Protein AF-A0A1B7JZC3-F1 (afdb_monomer)

Radius of gyration: 10.71 Å; Cα contacts (8 Å, |Δi|>4): 107; chains: 1; bounding box: 25×23×28 Å

Secondary structure (DSSP, 8-state):
-PPPEEE-TT--B-TTT-PBEEEPEETTEEPEEEETTEEEEEEEETTT--EEEEE--

Nearest PDB structures (foldseek):
  5w0o-assembly2_B  TM=6.965E-01  e=3.040E+00  Homo sapiens
  5wu5-assembly5_A  TM=6.021E-01  e=2.370E+00  Homo sapiens
  5w0n-assembly1_A  TM=5.502E-01  e=1.966E+00  Homo sapiens
  6l8k-assembly1_A  TM=6.509E-01  e=5.002E+00  Arabidopsis thaliana

Structure (mmCIF, N/CA/C/O backbone):
data_AF-A0A1B7JZC3-F1
#
_entry.id   AF-A0A1B7JZC3-F1
#
loop_
_atom_site.group_PDB
_atom_site.id
_atom_site.type_symbol
_atom_site.label_atom_id
_atom_site.label_alt_id
_atom_site.label_comp_id
_atom_site.label_asym_id
_atom_site.label_entity_id
_atom_site.label_seq_id
_atom_site.pdbx_PDB_ins_code
_atom_site.Cartn_x
_atom_site.Cartn_y
_atom_site.Cartn_z
_atom_site.occupancy
_atom_site.B_iso_or_equiv
_atom_site.auth_seq_id
_atom_site.auth_comp_id
_atom_site.auth_asym_id
_atom_site.auth_atom_id
_atom_site.pdbx_PDB_model_num
ATOM 1 N N . MET A 1 1 ? -8.388 15.008 2.654 1.00 46.72 1 MET A N 1
ATOM 2 C CA . MET A 1 1 ? -7.516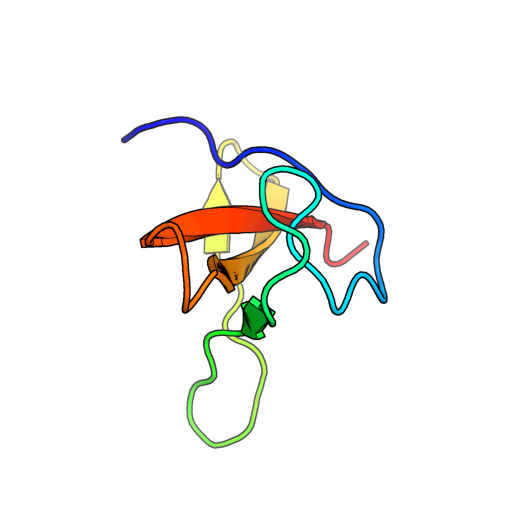 13.933 2.128 1.00 46.72 1 MET A CA 1
ATOM 3 C C . MET A 1 1 ? -8.404 12.810 1.610 1.00 46.72 1 MET A C 1
ATOM 5 O O . MET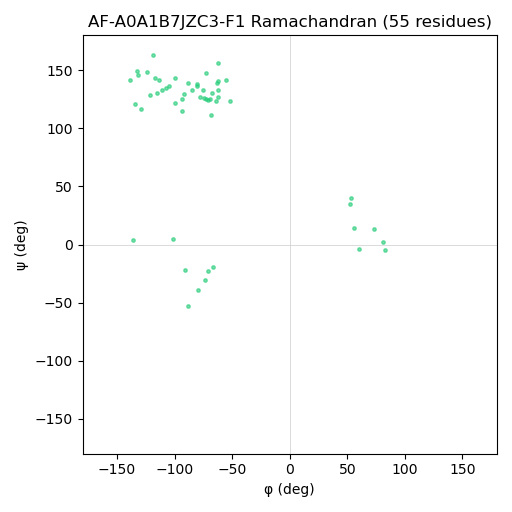 A 1 1 ? -9.310 12.395 2.321 1.00 46.72 1 MET A O 1
ATOM 9 N N . THR A 1 2 ? -8.232 12.392 0.358 1.00 53.84 2 THR A N 1
ATOM 10 C CA . THR A 1 2 ? -9.041 11.341 -0.281 1.00 53.84 2 THR A CA 1
ATOM 11 C C . THR A 1 2 ? -8.820 10.017 0.451 1.00 53.84 2 THR A C 1
ATOM 13 O O . THR A 1 2 ? -7.676 9.595 0.590 1.00 53.84 2 THR A O 1
ATOM 16 N N . LYS A 1 3 ? -9.891 9.378 0.944 1.00 55.78 3 LYS A N 1
ATOM 17 C CA . LYS A 1 3 ? -9.805 8.097 1.667 1.00 55.78 3 LYS A CA 1
ATOM 18 C C . LYS A 1 3 ? -9.004 7.080 0.833 1.00 55.78 3 LYS A C 1
ATOM 20 O O . LYS A 1 3 ? -9.380 6.848 -0.322 1.00 55.78 3 LYS A O 1
ATOM 25 N N . PRO A 1 4 ? -7.917 6.491 1.364 1.00 62.59 4 PRO A N 1
ATOM 26 C CA . PRO A 1 4 ? -7.146 5.502 0.628 1.00 62.59 4 PRO A CA 1
ATOM 27 C C . PRO A 1 4 ? -8.038 4.298 0.332 1.00 62.59 4 PRO A C 1
ATOM 29 O O . PRO A 1 4 ? -8.758 3.801 1.198 1.00 62.59 4 PRO A O 1
ATOM 32 N N . ARG A 1 5 ? -8.019 3.837 -0.918 1.00 77.38 5 ARG A N 1
ATOM 33 C CA . ARG A 1 5 ? -8.732 2.617 -1.296 1.00 77.38 5 ARG A CA 1
ATOM 34 C C . ARG A 1 5 ? -7.966 1.429 -0.724 1.00 77.38 5 ARG A C 1
ATOM 36 O O . ARG A 1 5 ? -6.765 1.308 -0.962 1.00 77.38 5 ARG A O 1
ATOM 43 N N . TYR A 1 6 ? -8.649 0.588 0.045 1.00 84.31 6 TYR A N 1
ATOM 44 C CA . TYR A 1 6 ? -8.010 -0.511 0.764 1.00 84.31 6 TYR A CA 1
ATOM 45 C C . TYR A 1 6 ? -7.759 -1.722 -0.147 1.00 84.31 6 TYR A C 1
ATOM 47 O O . TYR A 1 6 ? -8.632 -2.114 -0.920 1.00 84.31 6 TYR A O 1
ATOM 55 N N . LEU A 1 7 ? -6.577 -2.324 -0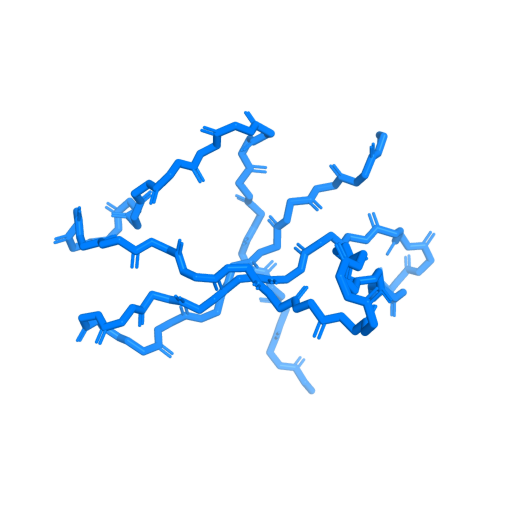.029 1.00 85.94 7 LEU A N 1
ATOM 56 C CA . LEU A 1 7 ? -6.159 -3.560 -0.689 1.00 85.94 7 LEU A CA 1
ATOM 57 C C . LEU A 1 7 ? -5.834 -4.643 0.345 1.00 85.94 7 LEU A C 1
ATOM 59 O O . LEU A 1 7 ? -5.623 -4.360 1.526 1.00 85.94 7 LEU A O 1
ATOM 63 N N . LYS A 1 8 ? -5.776 -5.896 -0.118 1.00 83.75 8 LYS A N 1
ATOM 64 C CA . LYS A 1 8 ? -5.288 -7.020 0.688 1.00 83.75 8 LYS A CA 1
ATOM 65 C C . LYS A 1 8 ? -3.767 -6.938 0.843 1.00 83.75 8 LYS A C 1
ATOM 67 O O . LYS A 1 8 ? -3.073 -6.503 -0.080 1.00 83.75 8 LYS A O 1
ATOM 72 N N . ALA A 1 9 ? -3.252 -7.398 1.981 1.00 80.81 9 ALA A N 1
ATOM 73 C CA . ALA A 1 9 ? -1.814 -7.564 2.172 1.00 80.81 9 ALA A CA 1
ATOM 74 C C . ALA A 1 9 ? -1.214 -8.465 1.077 1.00 80.81 9 ALA A C 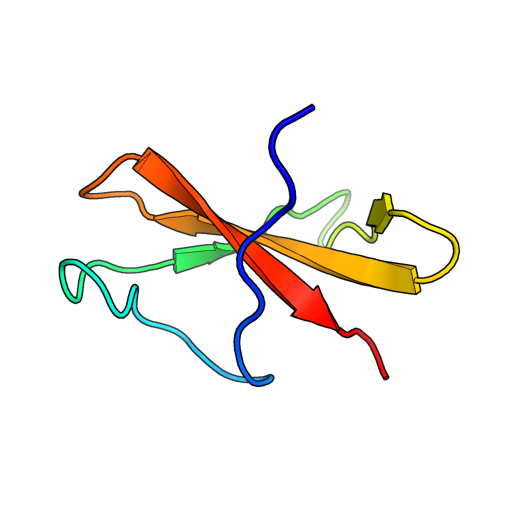1
ATOM 76 O O . ALA A 1 9 ? -1.863 -9.406 0.622 1.00 80.81 9 ALA A O 1
ATOM 77 N N . GLY A 1 10 ? -0.007 -8.132 0.613 1.00 79.81 10 GLY A N 1
ATOM 78 C CA . GLY A 1 10 ? 0.662 -8.836 -0.489 1.00 79.81 10 GLY A CA 1
ATOM 79 C C . GLY A 1 10 ? 0.209 -8.433 -1.898 1.00 79.81 10 GLY A C 1
ATOM 80 O O . GLY A 1 10 ? 0.701 -8.989 -2.876 1.00 79.81 10 GLY A O 1
ATOM 81 N N . THR A 1 11 ? -0.700 -7.461 -2.045 1.00 85.62 11 THR A N 1
ATOM 82 C CA . THR A 1 11 ? -1.095 -6.977 -3.378 1.00 85.62 11 THR A CA 1
ATOM 83 C C . THR A 1 11 ? 0.065 -6.222 -4.035 1.00 85.62 11 THR A C 1
ATOM 85 O O . THR A 1 11 ? 0.409 -5.127 -3.607 1.00 85.62 11 THR A O 1
ATOM 88 N N . ALA A 1 12 ? 0.648 -6.773 -5.100 1.00 85.81 12 ALA A N 1
ATOM 89 C CA . ALA A 1 12 ? 1.738 -6.129 -5.843 1.00 85.81 12 ALA A CA 1
ATOM 90 C C . ALA A 1 12 ? 1.250 -5.251 -7.014 1.00 85.81 12 ALA A C 1
ATOM 92 O O . ALA A 1 12 ? 1.953 -4.343 -7.456 1.00 85.81 12 ALA A O 1
ATOM 93 N N . ASN A 1 13 ? 0.036 -5.497 -7.517 1.00 90.31 13 ASN A N 1
ATOM 94 C CA . ASN A 1 13 ? -0.489 -4.861 -8.725 1.00 90.31 13 ASN A CA 1
ATOM 95 C C . ASN A 1 13 ? -1.725 -4.010 -8.439 1.00 90.31 13 ASN A C 1
ATOM 97 O O . ASN A 1 13 ? -2.603 -4.370 -7.656 1.00 90.31 13 ASN A O 1
ATOM 101 N N . CYS A 1 14 ? -1.838 -2.885 -9.138 1.00 89.50 14 CYS A N 1
ATOM 102 C CA . CYS A 1 14 ? -2.993 -2.013 -9.045 1.00 89.50 14 CYS A CA 1
ATOM 103 C C . CYS A 1 14 ? -4.228 -2.690 -9.662 1.00 89.50 14 CYS A C 1
ATOM 105 O O . CYS A 1 14 ? -4.213 -2.996 -10.854 1.00 89.50 14 CYS A O 1
ATOM 107 N N . PRO A 1 15 ? -5.352 -2.823 -8.940 1.00 88.31 15 PRO A N 1
ATOM 108 C CA . PRO A 1 15 ? -6.552 -3.467 -9.482 1.00 88.31 15 PRO A CA 1
ATOM 109 C C . PRO A 1 15 ? -7.197 -2.677 -10.632 1.00 88.31 15 PRO A C 1
ATOM 111 O O . PRO A 1 15 ? -7.962 -3.235 -11.408 1.00 88.31 15 PRO A O 1
ATOM 114 N N . LYS A 1 16 ? -6.891 -1.378 -10.761 1.00 88.06 16 LYS A N 1
ATOM 115 C CA . LYS A 1 16 ? -7.462 -0.514 -11.805 1.00 88.06 16 LYS A CA 1
ATOM 116 C C . LYS A 1 16 ? -6.780 -0.681 -13.163 1.00 88.06 16 LYS A 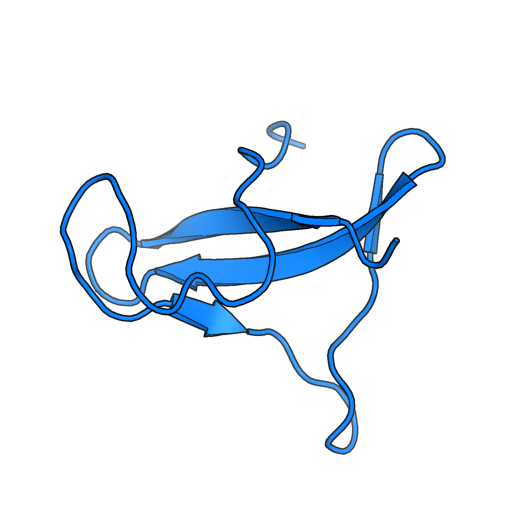C 1
ATOM 118 O O . LYS A 1 16 ? -7.442 -0.584 -14.186 1.00 88.06 16 LYS A O 1
ATOM 123 N N . CYS A 1 17 ? -5.460 -0.846 -13.179 1.00 89.75 17 CYS A N 1
ATOM 124 C CA . CYS A 1 17 ? -4.671 -0.805 -14.419 1.00 89.75 17 CYS A CA 1
ATOM 125 C C . CYS A 1 17 ? -3.614 -1.909 -14.523 1.00 89.75 17 CYS A C 1
ATOM 127 O O . CYS A 1 17 ? -2.839 -1.909 -15.469 1.00 89.75 17 CYS A O 1
ATOM 129 N N . LYS A 1 18 ? -3.565 -2.828 -13.551 1.00 90.50 18 LYS A N 1
ATOM 130 C CA . LYS A 1 18 ? -2.592 -3.926 -13.415 1.00 90.50 18 LYS A CA 1
ATOM 131 C C . LYS A 1 18 ? -1.118 -3.507 -13.282 1.00 90.50 18 LYS A C 1
ATOM 133 O O . LYS A 1 18 ? -0.284 -4.364 -13.005 1.00 90.50 18 LYS A O 1
ATOM 138 N N . GLY A 1 19 ? -0.803 -2.215 -13.376 1.00 91.00 19 GLY A N 1
ATOM 139 C CA . GLY A 1 19 ? 0.542 -1.688 -13.149 1.00 91.00 19 GLY A CA 1
ATOM 140 C C . GLY A 1 19 ? 1.051 -1.911 -11.724 1.00 91.00 19 GLY A C 1
ATOM 141 O O . GLY A 1 19 ? 0.262 -2.053 -10.786 1.00 91.00 19 GLY A O 1
ATOM 142 N N . SER A 1 20 ? 2.371 -1.919 -11.562 1.00 91.31 20 SER A N 1
ATOM 143 C CA . SER A 1 20 ? 3.038 -2.160 -10.280 1.00 91.31 20 SER A CA 1
ATOM 144 C C . SER A 1 20 ? 2.691 -1.098 -9.231 1.00 91.31 20 SER A C 1
ATOM 146 O O . SER A 1 20 ? 2.556 0.095 -9.542 1.00 91.31 20 SER A O 1
ATOM 148 N N . LEU A 1 21 ? 2.518 -1.549 -7.989 1.00 90.69 21 LEU A N 1
ATOM 149 C CA . LEU A 1 21 ? 2.397 -0.703 -6.807 1.00 90.69 21 LEU A CA 1
ATOM 150 C C . LEU A 1 21 ? 3.773 -0.538 -6.168 1.00 90.69 21 LEU A C 1
ATOM 152 O O . LEU A 1 21 ? 4.413 -1.526 -5.822 1.00 90.69 21 LEU A O 1
ATOM 156 N N . GLU A 1 22 ? 4.186 0.708 -5.974 1.00 91.25 22 GLU A N 1
ATOM 157 C CA . GLU A 1 22 ? 5.351 1.033 -5.160 1.00 91.25 22 GLU A CA 1
ATOM 158 C C . GLU A 1 22 ? 4.903 1.475 -3.776 1.00 91.25 22 GLU A C 1
ATOM 160 O O . GLU A 1 22 ? 4.116 2.414 -3.632 1.00 91.25 22 GLU A O 1
ATOM 165 N N . TRP A 1 23 ? 5.383 0.758 -2.764 1.00 88.69 23 TRP A N 1
ATOM 166 C CA . TRP A 1 23 ? 5.081 1.014 -1.363 1.00 88.69 23 TRP A CA 1
ATOM 167 C C . TRP A 1 23 ? 6.021 2.078 -0.823 1.00 88.69 23 TRP A C 1
ATOM 169 O O . TRP A 1 23 ? 7.230 2.009 -1.032 1.00 88.69 23 TRP A O 1
ATOM 179 N N . GLU A 1 24 ? 5.473 3.059 -0.115 1.00 89.19 24 GLU A N 1
ATOM 180 C CA . GLU A 1 24 ? 6.299 4.092 0.492 1.00 89.19 24 GLU A CA 1
ATOM 181 C C . GLU A 1 24 ? 7.160 3.500 1.604 1.00 89.19 24 GLU A C 1
ATOM 183 O O . GLU A 1 24 ? 6.669 2.806 2.498 1.00 89.19 24 GLU A O 1
ATOM 188 N N . GLN A 1 25 ? 8.453 3.805 1.554 1.00 90.81 25 GLN A N 1
ATOM 189 C CA . GLN A 1 25 ? 9.439 3.347 2.521 1.00 90.81 25 GLN A CA 1
ATOM 190 C C . GLN A 1 25 ? 10.172 4.534 3.146 1.00 90.81 25 GLN A C 1
ATOM 192 O O . GLN A 1 25 ? 10.384 5.568 2.513 1.00 90.81 25 GLN A O 1
ATOM 197 N N . HIS A 1 26 ? 10.568 4.380 4.404 1.00 86.06 26 HIS A N 1
ATOM 198 C CA . HIS A 1 26 ? 11.385 5.327 5.143 1.00 86.06 26 HIS A CA 1
ATOM 199 C C . HIS A 1 26 ? 12.488 4.552 5.867 1.00 86.06 26 HIS A C 1
ATOM 201 O O . HIS A 1 26 ? 12.197 3.633 6.629 1.00 86.06 26 HIS A O 1
ATOM 207 N N . PHE A 1 27 ? 13.753 4.869 5.573 1.00 86.88 27 PHE A N 1
ATOM 208 C CA . PHE A 1 27 ? 14.927 4.141 6.084 1.00 86.88 27 PHE A CA 1
ATOM 209 C C . PHE A 1 27 ? 14.887 2.614 5.851 1.00 86.88 27 PHE A C 1
ATOM 211 O O . PHE A 1 27 ? 15.338 1.841 6.689 1.00 86.88 27 PHE A O 1
ATOM 218 N N . GLY A 1 28 ? 14.326 2.166 4.722 1.00 84.62 28 GLY A N 1
ATOM 219 C CA . GLY A 1 28 ? 14.196 0.739 4.388 1.00 84.62 28 GLY A CA 1
ATOM 220 C C . GLY A 1 28 ? 12.991 0.031 5.023 1.00 84.62 28 GLY A C 1
ATOM 221 O O . GLY A 1 28 ? 12.714 -1.117 4.687 1.00 84.62 28 GLY A O 1
ATOM 222 N N . PHE A 1 29 ? 12.227 0.713 5.879 1.00 85.19 29 PHE A N 1
ATOM 223 C CA . PHE A 1 29 ? 10.996 0.189 6.470 1.00 85.19 29 PHE A CA 1
ATOM 224 C C . PHE A 1 29 ? 9.771 0.721 5.731 1.00 85.19 29 PHE A C 1
ATOM 226 O O . PHE A 1 29 ? 9.749 1.878 5.317 1.00 85.19 29 PHE A O 1
ATOM 233 N N . MET A 1 30 ? 8.724 -0.097 5.577 1.00 85.69 30 MET A N 1
ATOM 234 C CA . MET A 1 30 ? 7.458 0.385 5.016 1.00 85.69 30 MET A CA 1
ATOM 235 C C . MET A 1 30 ? 6.868 1.472 5.914 1.00 85.69 30 MET A C 1
ATOM 237 O O . MET A 1 30 ? 6.679 1.274 7.116 1.00 85.69 30 MET A O 1
ATOM 241 N N . LYS A 1 31 ? 6.560 2.623 5.319 1.00 88.31 31 LYS A N 1
ATOM 242 C CA . LYS A 1 31 ? 5.992 3.762 6.029 1.00 88.31 31 LYS A CA 1
ATOM 243 C C . LYS A 1 31 ? 4.553 3.450 6.428 1.00 88.31 31 LYS A C 1
ATOM 245 O O . LYS A 1 31 ? 3.712 3.137 5.583 1.00 88.31 31 LYS A O 1
ATOM 250 N N . VAL A 1 32 ? 4.280 3.564 7.724 1.00 88.44 32 VAL A N 1
ATOM 251 C CA . VAL A 1 32 ? 2.940 3.404 8.290 1.00 88.44 32 VAL A CA 1
ATOM 252 C C . VAL A 1 32 ? 2.260 4.763 8.356 1.00 88.44 32 VAL A C 1
ATOM 254 O O . VAL A 1 32 ? 2.806 5.734 8.875 1.00 88.44 32 VAL A O 1
ATOM 257 N N . TYR A 1 33 ? 1.045 4.818 7.834 1.00 87.06 33 TYR A N 1
ATOM 258 C CA . TYR A 1 33 ? 0.154 5.959 7.914 1.00 87.06 33 TYR A CA 1
ATOM 259 C C . TYR A 1 33 ? -0.977 5.649 8.885 1.00 87.06 33 TYR A C 1
ATOM 261 O O . TYR A 1 33 ? -1.581 4.582 8.814 1.00 87.06 33 TYR A O 1
ATOM 269 N N . ASN A 1 34 ? -1.293 6.599 9.761 1.00 85.94 34 ASN A N 1
ATOM 270 C CA . ASN A 1 34 ? -2.483 6.537 10.599 1.00 85.94 34 ASN A CA 1
ATOM 271 C C . ASN A 1 34 ? -3.622 7.291 9.906 1.00 85.94 34 ASN A C 1
ATOM 273 O O . ASN A 1 34 ? -3.539 8.503 9.707 1.00 85.94 34 ASN A O 1
ATOM 277 N N . VAL A 1 35 ? -4.676 6.575 9.514 1.00 81.88 35 VAL A N 1
ATOM 278 C CA . VAL A 1 35 ? -5.864 7.147 8.863 1.00 81.88 35 VAL A CA 1
ATOM 279 C C . VAL A 1 35 ? -7.100 6.649 9.597 1.00 81.88 35 VAL A C 1
ATOM 281 O O . VAL A 1 35 ? -7.350 5.445 9.635 1.00 81.88 35 VAL A O 1
ATOM 284 N N . ASP A 1 36 ? -7.856 7.569 10.201 1.00 79.62 36 ASP A N 1
ATOM 285 C CA . ASP A 1 36 ? -9.060 7.255 10.986 1.00 79.62 36 ASP A CA 1
ATOM 286 C C . ASP A 1 36 ? -8.799 6.208 12.097 1.00 79.62 36 ASP A C 1
ATOM 288 O O . ASP A 1 36 ? -9.585 5.281 12.301 1.00 79.62 36 ASP A O 1
ATOM 292 N N . GLY A 1 37 ? -7.649 6.317 12.777 1.00 82.25 37 GLY A N 1
ATOM 293 C CA . GLY A 1 37 ? -7.231 5.397 13.846 1.00 82.25 37 GLY A CA 1
ATOM 294 C C . GLY A 1 37 ? -6.781 4.014 13.365 1.00 82.25 37 GLY A C 1
ATOM 295 O O . GLY A 1 37 ? -6.680 3.089 14.167 1.00 82.25 37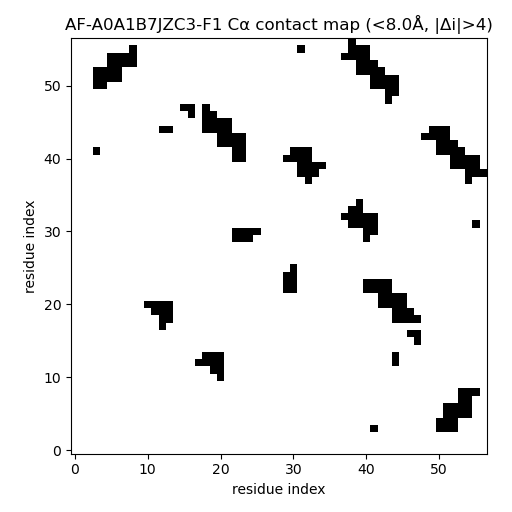 GLY A O 1
ATOM 296 N N . LYS A 1 38 ? -6.550 3.844 12.058 1.00 82.75 38 LYS A N 1
ATOM 297 C CA . LYS A 1 38 ? -6.062 2.596 11.465 1.00 82.75 38 LYS A CA 1
ATOM 298 C C . LYS A 1 38 ? -4.687 2.805 10.863 1.00 82.75 38 LYS A C 1
ATOM 300 O O . LYS A 1 38 ? -4.485 3.712 10.054 1.00 82.75 38 LYS A O 1
ATOM 305 N N . GLU A 1 39 ? -3.780 1.906 11.208 1.00 88.06 39 GLU A N 1
ATOM 306 C CA . GLU A 1 39 ? -2.455 1.826 10.618 1.00 88.06 39 GLU A CA 1
ATOM 307 C C . GLU A 1 39 ? -2.529 1.160 9.241 1.00 88.06 39 GLU A C 1
ATOM 309 O O . GLU A 1 39 ? -3.085 0.069 9.067 1.00 88.06 39 GLU A O 1
ATOM 314 N N . LEU A 1 40 ? -1.978 1.832 8.234 1.00 89.44 40 LEU A N 1
ATOM 315 C CA . LEU A 1 40 ? -1.910 1.323 6.873 1.00 89.44 40 LEU A CA 1
ATOM 316 C C . LEU A 1 40 ? -0.569 1.624 6.214 1.00 89.44 40 LEU A C 1
ATOM 318 O O . LEU A 1 40 ? -0.016 2.711 6.353 1.00 89.44 40 LEU A O 1
ATOM 322 N N . TYR A 1 41 ? -0.082 0.670 5.435 1.00 89.56 41 TYR A N 1
ATOM 323 C CA . TYR A 1 41 ? 0.942 0.905 4.432 1.00 89.56 41 TYR A CA 1
ATOM 324 C C . TYR A 1 41 ? 0.303 1.597 3.234 1.00 89.56 41 TYR A C 1
ATOM 326 O O 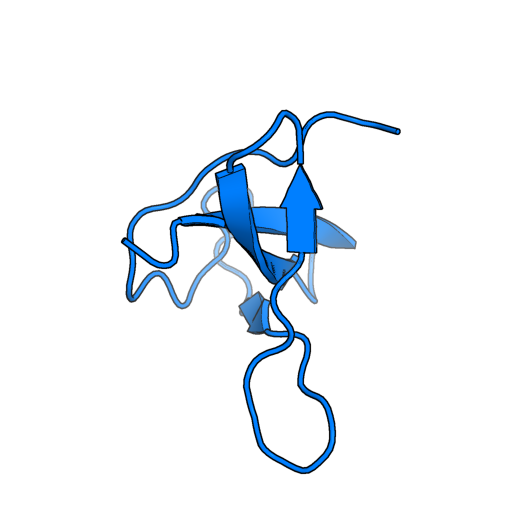. TYR A 1 41 ? -0.759 1.179 2.768 1.00 89.56 41 TYR A O 1
ATOM 334 N N . GLN A 1 42 ? 0.928 2.657 2.733 1.00 89.69 42 GLN A N 1
ATOM 335 C CA . GLN A 1 42 ? 0.469 3.351 1.534 1.00 89.69 42 GLN A CA 1
ATOM 336 C C . GLN A 1 42 ? 1.375 3.007 0.358 1.00 89.69 42 GLN A C 1
ATOM 338 O O . GLN A 1 42 ? 2.599 2.978 0.481 1.00 89.69 42 GLN A O 1
ATOM 343 N N . GLY A 1 43 ? 0.756 2.737 -0.785 1.00 89.75 43 GLY A N 1
ATOM 344 C CA . GLY A 1 43 ? 1.448 2.504 -2.038 1.00 89.75 43 GLY A CA 1
ATOM 345 C C . GLY A 1 43 ? 0.826 3.309 -3.168 1.00 89.75 43 GLY A C 1
ATOM 346 O O . GLY A 1 43 ? -0.381 3.575 -3.188 1.00 89.75 43 GLY A O 1
ATOM 347 N N . ARG A 1 44 ? 1.653 3.696 -4.134 1.00 90.44 44 ARG A N 1
ATOM 348 C CA . ARG A 1 44 ? 1.234 4.413 -5.336 1.00 90.44 44 ARG A CA 1
ATOM 349 C C . ARG A 1 44 ? 1.392 3.511 -6.547 1.00 90.44 44 ARG A C 1
ATOM 351 O O . ARG A 1 44 ? 2.429 2.894 -6.755 1.00 90.44 44 ARG A O 1
ATOM 358 N N . CYS A 1 45 ? 0.366 3.463 -7.390 1.00 91.38 45 CYS A N 1
ATOM 359 C CA . CYS A 1 45 ? 0.510 2.821 -8.689 1.00 91.38 45 CYS A CA 1
ATOM 360 C C . CYS A 1 45 ? 1.322 3.712 -9.631 1.00 91.38 45 CYS A C 1
ATOM 362 O O . CYS A 1 45 ? 0.932 4.855 -9.880 1.00 91.38 45 CYS A O 1
ATOM 364 N N . MET A 1 46 ? 2.386 3.171 -10.218 1.00 90.31 46 MET A N 1
ATOM 365 C CA . MET A 1 46 ? 3.256 3.923 -11.129 1.00 90.31 46 MET A CA 1
ATOM 366 C C . MET A 1 46 ? 2.597 4.241 -12.476 1.00 90.31 46 MET A C 1
ATOM 368 O O . MET A 1 46 ? 2.949 5.222 -13.122 1.00 90.31 46 MET A O 1
ATOM 372 N N . GLN A 1 47 ? 1.584 3.467 -12.872 1.00 92.56 47 GLN A N 1
ATOM 373 C CA . GLN A 1 47 ? 0.905 3.631 -14.157 1.00 92.56 47 GLN A CA 1
ATOM 374 C C . GLN A 1 47 ? -0.264 4.623 -14.081 1.00 92.56 47 GLN A C 1
ATOM 376 O O . GLN A 1 47 ? -0.320 5.583 -14.843 1.00 92.56 47 GLN A O 1
ATOM 381 N N . CYS A 1 48 ? -1.199 4.436 -13.142 1.00 90.50 48 CYS A N 1
ATOM 382 C CA . CYS A 1 48 ? -2.383 5.300 -13.019 1.00 90.50 48 CYS A CA 1
ATOM 383 C C . CYS A 1 48 ? -2.285 6.350 -11.902 1.00 90.50 48 CYS A C 1
ATOM 385 O O . CYS A 1 48 ? -3.276 7.026 -11.615 1.00 90.50 48 CYS A O 1
ATOM 387 N N . LYS A 1 49 ? -1.128 6.454 -11.231 1.00 88.50 49 LYS A N 1
ATOM 388 C CA . LYS A 1 49 ? -0.822 7.415 -10.152 1.00 88.50 49 LYS A CA 1
ATOM 389 C C . LYS A 1 49 ? -1.787 7.380 -8.958 1.00 88.50 49 LYS A C 1
ATOM 391 O O . LYS A 1 49 ? -1.767 8.290 -8.135 1.00 88.50 49 LYS A O 1
ATOM 396 N N . THR A 1 50 ? -2.614 6.338 -8.856 1.00 87.94 50 THR A N 1
ATOM 397 C CA . THR A 1 50 ? -3.620 6.176 -7.798 1.00 87.94 50 THR A CA 1
ATOM 398 C C . THR A 1 50 ? -2.974 5.639 -6.525 1.00 87.94 50 THR A C 1
ATOM 400 O O . THR A 1 50 ? -2.161 4.715 -6.596 1.00 87.94 50 THR A O 1
ATOM 403 N N . TYR A 1 51 ? -3.375 6.194 -5.382 1.00 87.62 51 TYR A N 1
ATOM 404 C CA . TYR A 1 51 ? -2.931 5.771 -4.056 1.00 87.62 51 TYR A CA 1
ATOM 405 C C . TYR A 1 51 ? -3.825 4.666 -3.496 1.00 87.62 51 TYR A C 1
ATOM 407 O O . TYR A 1 51 ? -5.055 4.718 -3.606 1.00 87.62 51 TYR A O 1
ATOM 415 N N . TRP A 1 52 ? -3.189 3.687 -2.870 1.00 88.31 52 TRP A N 1
ATOM 416 C CA . TRP A 1 52 ? -3.819 2.531 -2.255 1.00 88.31 52 TRP A CA 1
ATOM 417 C C . TRP A 1 52 ? -3.263 2.329 -0.851 1.00 88.31 52 TRP A C 1
ATOM 419 O O . TRP A 1 52 ? -2.095 2.607 -0.595 1.00 88.31 52 TRP A O 1
ATOM 429 N N . GLY A 1 53 ? -4.113 1.863 0.057 1.00 89.62 53 GLY A N 1
ATOM 430 C CA . GLY A 1 53 ? -3.737 1.535 1.427 1.00 89.62 53 GLY A CA 1
ATOM 431 C C . GLY A 1 53 ? -3.857 0.037 1.680 1.00 89.62 53 GLY A C 1
ATOM 432 O O . GLY A 1 53 ? -4.809 -0.587 1.226 1.00 89.62 53 GLY A O 1
ATOM 433 N N . VAL A 1 54 ? -2.940 -0.546 2.435 1.00 88.69 54 VAL A N 1
ATOM 434 C CA . VAL A 1 54 ? -3.026 -1.918 2.953 1.00 88.69 54 VAL A CA 1
ATOM 435 C C . VAL A 1 54 ? -2.959 -1.835 4.463 1.00 88.69 54 VAL A C 1
ATOM 437 O O . VAL A 1 54 ? -2.058 -1.197 4.992 1.00 88.69 54 VAL A O 1
ATOM 440 N N . LYS A 1 55 ? -3.905 -2.455 5.170 1.00 85.25 55 LYS A N 1
ATOM 441 C CA . LYS A 1 55 ? -3.847 -2.502 6.637 1.00 85.25 55 LYS A CA 1
ATOM 442 C C . LYS A 1 55 ? -2.605 -3.264 7.094 1.00 85.25 55 LYS A C 1
ATOM 444 O O . LYS A 1 55 ? -2.279 -4.295 6.509 1.00 85.25 55 LYS A O 1
ATOM 449 N N . THR A 1 56 ? -1.942 -2.759 8.129 1.00 80.56 56 THR A N 1
ATOM 450 C CA . THR A 1 56 ? -0.752 -3.402 8.705 1.00 80.56 56 THR A CA 1
ATOM 451 C C . THR A 1 56 ? -1.110 -4.657 9.513 1.00 80.56 56 THR A C 1
ATOM 453 O O . THR A 1 56 ? -0.322 -5.601 9.527 1.00 80.56 56 THR A O 1
ATOM 456 N N . LYS A 1 57 ? -2.308 -4.691 10.123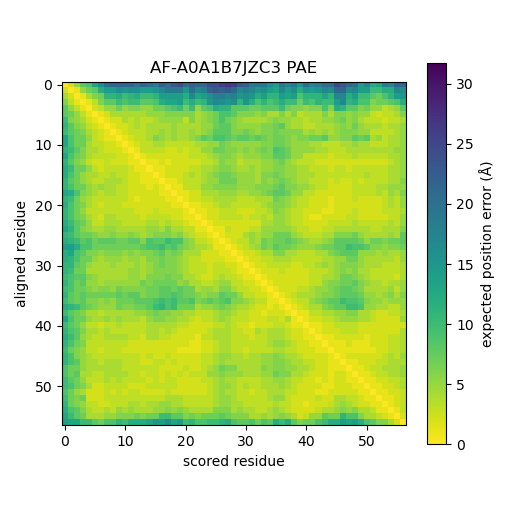 1.00 67.12 57 LYS A N 1
ATOM 457 C CA . LYS A 1 57 ? -2.935 -5.823 10.826 1.00 67.12 57 LYS A CA 1
ATOM 458 C C . LYS A 1 57 ? -4.463 -5.774 10.728 1.00 67.12 57 LYS A C 1
ATOM 460 O O . LYS A 1 57 ? -5.033 -4.663 10.601 1.00 67.12 57 LYS A O 1
#

Mean predicted aligned error: 4.91 Å

pLDDT: mean 84.59, std 9.37, range [46.72, 92.56]

Sequence (57 aa):
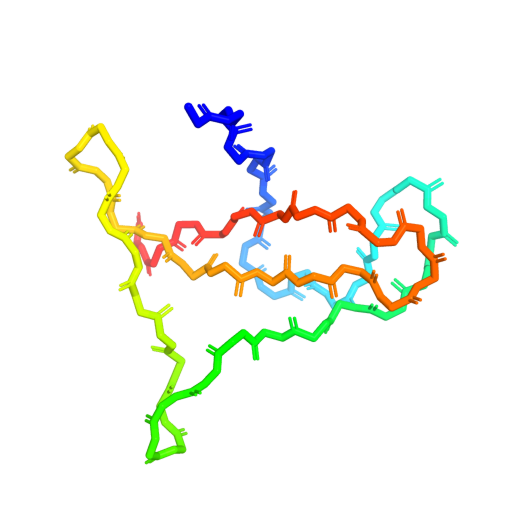MTKPRYLKAGTANCPKCKGSLEWEQHFGFMKVYNVDGKELYQGRCMQCKTYWGVKTK

Organism: NCBI:txid1354264

Solvent-accessible surface area (backbone atoms only — not comparable to full-atom values): 3483 Å² total; per-residue (Å²): 132,83,80,62,48,77,50,64,79,88,67,54,51,30,92,89,76,64,32,54,45,48,65,45,63,53,97,87,38,76,38,75,42,79,55,97,91,38,56,21,37,42,26,36,19,76,72,79,68,47,63,35,24,23,58,76,120

Foldseek 3Di:
DPPAAEDEPPDQADPVPRAGWDWDDDPNHGDWDQDPNFTWTWTAGPPPRGIHTYGPD